Protein AF-A0A177NXA9-F1 (afdb_monomer)

Solvent-accessible surface area (backbone atoms only — not comparable to full-atom values): 7139 Å² total; per-residue (Å²): 142,84,86,79,82,80,81,76,82,77,79,85,80,84,80,90,73,88,72,87,74,91,76,90,76,92,71,87,91,78,50,84,68,50,58,57,47,53,53,47,49,32,66,77,66,66,50,50,73,69,56,46,51,54,53,49,50,52,56,50,54,51,47,54,53,51,52,50,52,49,54,52,47,56,54,55,45,62,76,75,41,53,74,68,55,46,52,53,48,53,49,54,53,49,55,52,50,54,54,51,50,52,54,52,49,57,50,51,58,60,72,76,108

Foldseek 3Di:
DDDDDPDPPPDDDDDDDPPPDPDDDDDPDPCVVPCVVLVVCCVVVVDDPVRSVVVSVVVVVVVVVVVVVVVVVLVVCPVVDDPVRNVVVVVVVVVVVVVVVVVVVVVVVVVVD

pLDDT: mean 80.0, std 20.06, range [34.16, 97.56]

Structure (mmCIF, N/CA/C/O backbone):
data_AF-A0A177NXA9-F1
#
_entry.id   AF-A0A177NXA9-F1
#
loop_
_atom_site.group_PDB
_atom_site.id
_atom_site.type_symbol
_atom_site.label_atom_id
_atom_site.label_alt_id
_atom_site.label_comp_id
_atom_site.label_asym_id
_atom_site.label_entity_id
_atom_site.label_seq_id
_atom_site.pdbx_PDB_ins_code
_atom_site.Cartn_x
_atom_site.Cartn_y
_atom_site.Cartn_z
_atom_site.occupancy
_atom_site.B_iso_or_equiv
_atom_site.auth_seq_id
_atom_site.auth_comp_id
_atom_site.auth_asym_id
_atom_site.auth_atom_id
_atom_site.pdbx_PDB_model_num
ATOM 1 N N . MET A 1 1 ? -30.270 19.421 14.691 1.00 51.09 1 MET A N 1
ATOM 2 C CA . MET A 1 1 ? -31.233 18.824 13.737 1.00 51.09 1 MET A CA 1
ATOM 3 C C . MET A 1 1 ? -30.717 19.077 12.341 1.00 51.09 1 MET A C 1
ATOM 5 O O . MET A 1 1 ? -30.448 20.232 12.080 1.00 51.09 1 MET A O 1
ATOM 9 N N . ASN A 1 2 ? -30.494 18.008 11.561 1.00 34.16 2 ASN A N 1
ATOM 10 C CA . ASN A 1 2 ? -30.407 17.924 10.090 1.00 34.16 2 ASN A CA 1
ATOM 11 C C . ASN A 1 2 ? -30.115 16.450 9.732 1.00 34.16 2 ASN A C 1
ATOM 13 O O . ASN A 1 2 ? -28.992 16.084 9.398 1.00 34.16 2 ASN A O 1
ATOM 17 N N . LYS A 1 3 ? -31.113 15.572 9.899 1.00 42.91 3 LYS A N 1
ATOM 18 C CA . LYS A 1 3 ? -31.010 14.138 9.591 1.00 42.91 3 LYS A CA 1
ATOM 19 C C . LYS A 1 3 ? -31.423 13.929 8.133 1.00 42.91 3 LYS A C 1
ATOM 21 O O . LYS A 1 3 ? -32.608 13.772 7.855 1.00 42.91 3 LYS A O 1
ATOM 26 N N . LYS A 1 4 ? -30.474 13.973 7.195 1.00 45.31 4 LYS A N 1
ATOM 27 C CA . LYS A 1 4 ? -30.727 13.490 5.831 1.00 45.31 4 LYS A CA 1
ATOM 28 C C . LYS A 1 4 ? -30.460 11.992 5.812 1.00 45.31 4 LYS A C 1
ATOM 30 O O . LYS A 1 4 ? -29.320 11.548 5.860 1.00 45.31 4 LYS A O 1
ATOM 35 N N . ILE A 1 5 ? -31.555 11.246 5.834 1.00 54.59 5 ILE A N 1
ATOM 36 C CA . ILE A 1 5 ? -31.615 9.800 5.677 1.00 54.59 5 ILE A CA 1
ATOM 37 C C . ILE A 1 5 ? -31.040 9.473 4.294 1.00 54.59 5 ILE A C 1
ATOM 39 O O . ILE A 1 5 ? -31.646 9.810 3.281 1.00 54.59 5 ILE A O 1
ATOM 43 N N . ILE A 1 6 ? -29.859 8.857 4.251 1.00 57.84 6 ILE A N 1
ATOM 44 C CA . ILE A 1 6 ? -29.366 8.194 3.043 1.00 57.84 6 ILE A CA 1
ATOM 45 C C . ILE A 1 6 ? -29.861 6.754 3.137 1.00 57.84 6 ILE A C 1
ATOM 47 O O . ILE A 1 6 ? -29.239 5.894 3.754 1.00 57.84 6 ILE A O 1
ATOM 51 N N . THR A 1 7 ? -31.040 6.515 2.577 1.00 50.38 7 THR A N 1
ATOM 52 C CA . THR A 1 7 ? -31.585 5.186 2.316 1.00 50.38 7 THR A CA 1
ATOM 53 C C . THR A 1 7 ? -30.751 4.525 1.221 1.00 50.38 7 THR A C 1
ATOM 55 O O . THR A 1 7 ? -31.009 4.705 0.035 1.00 50.38 7 THR A O 1
ATOM 58 N N . ILE A 1 8 ? -29.745 3.739 1.607 1.00 56.97 8 ILE A N 1
ATOM 59 C CA . ILE A 1 8 ? -29.210 2.699 0.724 1.00 56.97 8 ILE A CA 1
ATOM 60 C C . ILE A 1 8 ? -30.137 1.502 0.901 1.00 56.97 8 ILE A C 1
ATOM 62 O O . ILE A 1 8 ? -30.042 0.760 1.876 1.00 56.97 8 ILE A O 1
ATOM 66 N N . ALA A 1 9 ? -31.095 1.375 -0.014 1.00 51.34 9 ALA A N 1
ATOM 67 C CA . ALA A 1 9 ? -31.928 0.191 -0.132 1.00 51.34 9 ALA A CA 1
ATOM 68 C C . ALA A 1 9 ? -31.034 -0.996 -0.525 1.00 51.34 9 ALA A C 1
ATOM 70 O O . ALA A 1 9 ? -30.773 -1.231 -1.703 1.00 51.34 9 ALA A O 1
ATOM 71 N N . LEU A 1 10 ? -30.524 -1.720 0.472 1.00 47.28 10 LEU A N 1
ATOM 72 C CA . LEU A 1 10 ? -29.858 -2.998 0.267 1.00 47.28 10 LEU A CA 1
ATOM 73 C C . LEU A 1 10 ? -30.949 -4.053 0.068 1.00 47.28 10 LEU A C 1
ATOM 75 O O . LEU A 1 10 ? -31.507 -4.584 1.028 1.00 47.28 10 LEU A O 1
ATOM 79 N N . ALA A 1 11 ? -31.309 -4.289 -1.192 1.00 50.44 11 ALA A N 1
ATOM 80 C CA . ALA A 1 11 ? -32.213 -5.364 -1.563 1.00 50.44 11 ALA A CA 1
ATOM 81 C C . ALA A 1 11 ? -31.598 -6.716 -1.160 1.00 50.44 11 ALA A C 1
ATOM 83 O O . ALA A 1 11 ? -30.494 -7.071 -1.573 1.00 50.44 11 ALA A O 1
ATOM 84 N N . LEU A 1 12 ? -32.340 -7.435 -0.320 1.00 63.28 12 LEU A N 1
ATOM 85 C CA . LEU A 1 12 ? -32.101 -8.801 0.129 1.00 63.28 12 LEU A CA 1
ATOM 86 C C . LEU A 1 12 ? -31.962 -9.783 -1.045 1.00 63.28 12 LEU A C 1
ATOM 88 O O . LEU A 1 12 ? -32.884 -9.909 -1.846 1.00 63.28 12 LEU A O 1
ATOM 92 N N . ALA A 1 13 ? -30.892 -10.579 -1.033 1.00 48.22 13 ALA A N 1
ATOM 93 C CA . ALA A 1 13 ? -30.922 -11.979 -1.462 1.00 48.22 13 ALA A CA 1
ATOM 94 C C . ALA A 1 13 ? -29.775 -12.746 -0.776 1.00 48.22 13 ALA A C 1
ATOM 96 O O . ALA A 1 13 ? -28.629 -12.714 -1.216 1.00 48.22 13 ALA A O 1
ATOM 97 N N . LEU A 1 14 ? -30.092 -13.414 0.336 1.00 48.94 14 LEU A N 1
ATOM 98 C CA . LEU A 1 14 ? -29.241 -14.437 0.948 1.00 48.94 14 LEU A CA 1
ATOM 99 C C . LEU A 1 14 ? -29.367 -15.740 0.149 1.00 48.94 14 LEU A C 1
ATOM 101 O O . LEU A 1 14 ? -30.482 -16.168 -0.151 1.00 48.94 14 LEU A O 1
ATOM 105 N N . PRO A 1 15 ? -28.247 -16.442 -0.062 1.00 49.09 15 PRO A N 1
ATOM 106 C CA . PRO A 1 15 ? -28.183 -17.816 0.409 1.00 49.09 15 PRO A CA 1
ATOM 107 C C . PRO A 1 15 ? -27.080 -17.945 1.464 1.00 49.09 15 PRO A C 1
ATOM 109 O O . PRO A 1 15 ? -25.915 -17.632 1.230 1.00 49.09 15 PRO A O 1
ATOM 112 N N . PHE A 1 16 ? -27.475 -18.407 2.651 1.00 52.62 16 PHE A N 1
ATOM 113 C CA . PHE A 1 16 ? -26.572 -18.809 3.723 1.00 52.62 16 PHE A CA 1
ATOM 114 C C . PHE A 1 16 ? -25.695 -19.977 3.249 1.00 52.62 16 PHE A C 1
ATOM 116 O O . PHE A 1 16 ? -26.159 -21.112 3.176 1.00 52.62 16 PHE A O 1
ATOM 123 N N . ALA A 1 17 ? -24.418 -19.714 2.978 1.00 51.31 17 ALA A N 1
ATOM 124 C CA . ALA A 1 17 ? -23.383 -20.737 3.015 1.00 51.31 17 ALA A CA 1
ATOM 125 C C . ALA A 1 17 ? -22.657 -20.603 4.358 1.00 51.31 17 ALA A C 1
ATOM 127 O O . ALA A 1 17 ? -21.900 -19.656 4.571 1.00 51.31 17 ALA A O 1
ATOM 128 N N . VAL A 1 18 ? -22.921 -21.527 5.287 1.00 50.16 18 VAL A N 1
ATOM 129 C CA . VAL A 1 18 ? -22.164 -21.639 6.540 1.00 50.16 18 VAL A CA 1
ATOM 130 C C . VAL A 1 18 ? -20.780 -22.177 6.189 1.00 50.16 18 VAL A C 1
ATOM 132 O O . VAL A 1 18 ? -20.547 -23.382 6.182 1.00 50.16 18 VAL A O 1
ATOM 135 N N . PHE A 1 19 ? -19.857 -21.280 5.859 1.00 55.22 19 PHE A N 1
ATOM 136 C CA . PHE A 1 19 ? -18.443 -21.613 5.868 1.00 55.22 19 PHE A CA 1
ATOM 137 C C . PHE A 1 19 ? -17.947 -21.516 7.308 1.00 55.22 19 PHE A C 1
ATOM 139 O O . PHE A 1 19 ? -17.722 -20.428 7.838 1.00 55.22 19 PHE A O 1
ATOM 146 N N . ALA A 1 20 ? -17.774 -22.670 7.948 1.00 52.69 20 ALA A N 1
ATOM 147 C CA . ALA A 1 20 ? -16.903 -22.77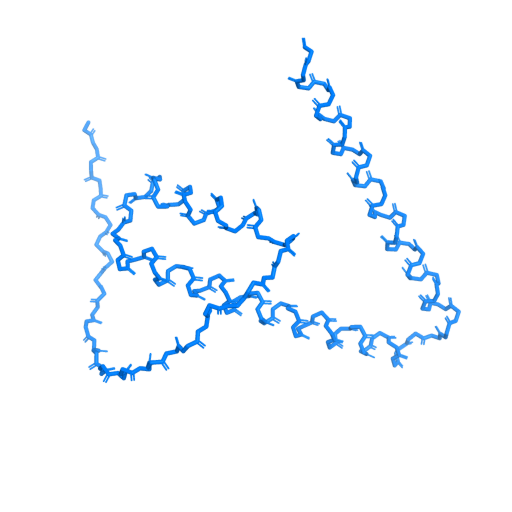4 9.105 1.00 52.69 20 ALA A CA 1
ATOM 148 C C . ALA A 1 20 ? -15.467 -22.519 8.620 1.00 52.69 20 ALA A C 1
ATOM 150 O O . ALA A 1 20 ? -14.826 -23.416 8.078 1.00 52.69 20 ALA A O 1
ATOM 151 N N . PHE A 1 21 ? -14.984 -21.283 8.753 1.00 49.28 21 PHE A N 1
ATOM 152 C CA . PHE A 1 21 ? -13.573 -20.956 8.557 1.00 49.28 21 PHE A CA 1
ATOM 153 C C . PHE A 1 21 ? -12.842 -21.085 9.899 1.00 49.28 21 PHE A C 1
ATOM 155 O O . PHE A 1 21 ? -13.014 -20.225 10.767 1.00 49.28 21 PHE A O 1
ATOM 162 N N . PRO A 1 22 ? -12.014 -22.126 10.105 1.00 58.19 22 PRO A N 1
ATOM 163 C CA . PRO A 1 22 ? -11.023 -22.107 11.165 1.00 58.19 22 PRO A CA 1
ATOM 164 C C . PRO A 1 22 ? -9.890 -21.185 10.703 1.00 58.19 22 PRO A C 1
ATOM 166 O O . PRO A 1 22 ? -9.212 -21.463 9.717 1.00 58.19 22 PRO A O 1
ATOM 169 N N . GLY A 1 23 ? -9.720 -20.048 11.371 1.00 47.84 23 GLY A N 1
ATOM 170 C CA . GLY A 1 23 ? -8.758 -19.033 10.940 1.00 47.84 23 GLY A CA 1
ATOM 171 C C . GLY A 1 23 ? -8.271 -18.117 12.052 1.00 47.84 23 GLY A C 1
ATOM 172 O O . GLY A 1 23 ? -7.975 -16.957 11.794 1.00 47.84 23 GLY A O 1
ATOM 173 N N . GLY A 1 24 ? -8.212 -18.617 13.287 1.00 53.28 24 GLY A N 1
ATOM 174 C CA . GLY A 1 24 ? -7.341 -18.042 14.305 1.00 53.28 24 GLY A CA 1
ATOM 175 C C . GLY A 1 24 ? -5.947 -18.629 14.127 1.00 53.28 24 GLY A C 1
ATOM 176 O O . GLY A 1 24 ? -5.725 -19.774 14.513 1.00 53.28 24 GLY A O 1
ATOM 177 N N . GLN A 1 25 ? -5.031 -17.881 13.514 1.00 43.97 25 GLN A N 1
ATOM 178 C CA . GLN A 1 25 ? -3.606 -18.142 13.683 1.00 43.97 25 GLN A CA 1
ATOM 179 C C . GLN A 1 25 ? -2.799 -16.858 13.50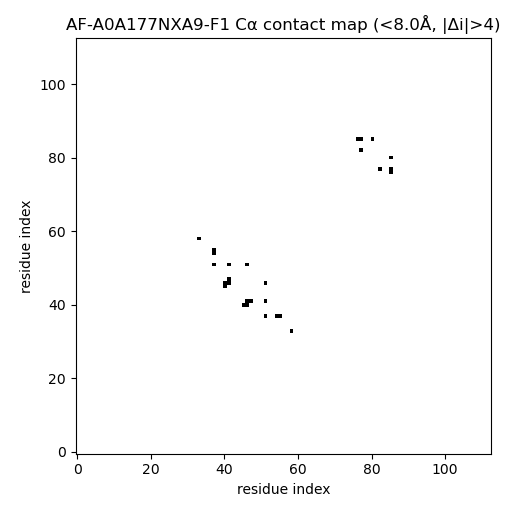5 1.00 43.97 25 GLN A C 1
ATOM 181 O O . GLN A 1 25 ? -2.974 -16.102 12.549 1.00 43.97 25 GLN A O 1
ATOM 186 N N . ASP A 1 26 ? -1.970 -16.627 14.510 1.00 53.91 26 ASP A N 1
ATOM 187 C CA . ASP A 1 26 ? -1.215 -15.425 14.803 1.00 53.91 26 ASP A CA 1
ATOM 188 C C . ASP A 1 26 ? -0.264 -15.007 13.675 1.00 53.91 26 ASP A C 1
ATOM 190 O O . ASP A 1 26 ? 0.458 -15.812 13.090 1.00 53.91 26 ASP A O 1
ATOM 194 N N . GLY A 1 27 ? -0.252 -13.704 13.398 1.00 45.12 27 GLY A N 1
ATOM 195 C CA . GLY A 1 27 ? 0.644 -13.053 12.448 1.00 45.12 27 GLY A CA 1
ATOM 196 C C . GLY A 1 27 ? 1.010 -11.675 12.980 1.00 45.12 27 GLY A C 1
ATOM 197 O O . GLY A 1 27 ? 0.526 -10.652 12.492 1.00 45.12 27 GLY A O 1
ATOM 198 N N . ASP A 1 28 ? 1.804 -11.689 14.046 1.00 49.06 28 ASP A N 1
ATOM 199 C CA . ASP A 1 28 ? 2.286 -10.522 14.770 1.00 49.06 28 ASP A CA 1
ATOM 200 C C . ASP A 1 28 ? 3.024 -9.542 13.823 1.00 49.06 28 ASP A C 1
ATOM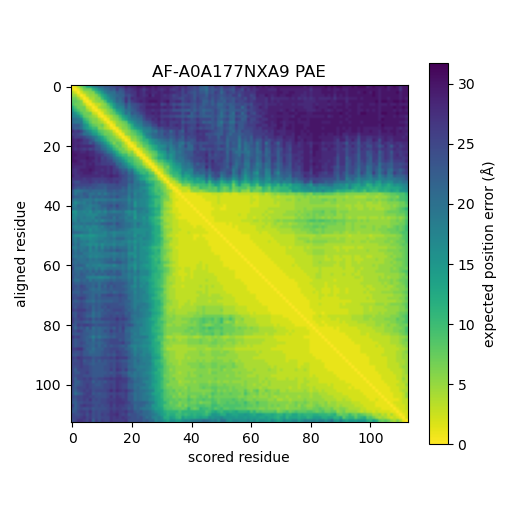 202 O O . ASP A 1 28 ? 3.733 -9.944 12.898 1.00 49.06 28 ASP A O 1
ATOM 206 N N . HIS A 1 29 ? 2.840 -8.240 14.062 1.00 45.41 29 HIS A N 1
ATOM 207 C CA . HIS A 1 29 ? 3.545 -7.083 13.465 1.00 45.41 29 HIS A CA 1
ATOM 208 C C . HIS A 1 29 ? 3.089 -6.397 12.145 1.00 45.41 29 HIS A C 1
ATOM 210 O O . HIS A 1 29 ? 3.720 -5.411 11.761 1.00 45.41 29 HIS A O 1
ATOM 216 N N . ILE A 1 30 ? 1.971 -6.749 11.485 1.00 45.53 30 ILE A N 1
ATOM 217 C CA . ILE A 1 30 ? 1.380 -5.924 10.375 1.00 45.53 30 ILE A CA 1
ATOM 218 C C . ILE A 1 30 ? -0.051 -5.426 10.703 1.00 45.53 30 ILE A C 1
ATOM 220 O O . ILE A 1 30 ? -0.735 -4.811 9.882 1.00 45.53 30 ILE A O 1
ATOM 224 N N . GLN A 1 31 ? -0.544 -5.664 11.919 1.00 48.47 31 GLN A N 1
ATOM 225 C CA . GLN A 1 31 ? -1.965 -5.485 12.258 1.00 48.47 31 GLN A CA 1
ATOM 226 C C . GLN A 1 31 ? -2.339 -4.119 12.860 1.00 48.47 31 GLN A C 1
ATOM 228 O O . GLN A 1 31 ? -3.504 -3.722 12.777 1.00 48.47 31 GLN A O 1
ATOM 233 N N . GLY A 1 32 ? -1.362 -3.343 13.343 1.00 50.38 32 GLY A N 1
ATOM 234 C CA . GLY A 1 32 ? -1.597 -2.081 14.064 1.00 50.38 32 GLY A CA 1
ATOM 235 C C . GLY A 1 32 ? -2.246 -0.942 13.264 1.00 50.38 32 GLY A C 1
ATOM 236 O O . GLY A 1 32 ? -2.603 0.070 13.833 1.00 50.38 32 GLY A O 1
ATOM 237 N N . HIS A 1 33 ? -2.425 -1.056 11.944 1.00 59.31 33 HIS A N 1
ATOM 238 C CA . HIS A 1 33 ? -3.150 -0.042 11.154 1.00 59.31 33 HIS A CA 1
ATOM 239 C C . HIS A 1 33 ? -4.543 -0.485 10.690 1.00 59.31 33 HIS A C 1
ATOM 241 O O . HIS A 1 33 ? -5.284 0.319 10.115 1.00 59.31 33 HIS A O 1
ATOM 247 N N . LYS A 1 34 ? -4.885 -1.765 10.872 1.00 62.06 34 LYS A N 1
ATOM 248 C CA . LYS A 1 34 ? -6.141 -2.354 10.387 1.00 62.06 34 LYS A CA 1
ATOM 249 C C . LYS A 1 34 ? -7.176 -2.458 11.489 1.00 62.06 34 LYS A C 1
ATOM 251 O O . LYS A 1 34 ? -8.295 -2.004 11.262 1.00 62.06 34 LYS A O 1
ATOM 256 N N . GLY A 1 35 ? -6.775 -2.978 12.654 1.00 66.31 35 GLY A N 1
ATOM 257 C CA . GLY A 1 35 ? -7.605 -2.969 13.862 1.00 66.31 35 GLY A CA 1
ATOM 258 C C . GLY A 1 35 ? -8.066 -1.548 14.164 1.00 66.31 35 GLY A C 1
ATOM 259 O O . GLY A 1 35 ? -9.260 -1.273 14.128 1.00 66.31 35 GLY A O 1
ATOM 260 N N . ASP A 1 36 ? -7.112 -0.618 14.222 1.00 79.25 36 ASP A N 1
ATOM 261 C CA . ASP A 1 36 ? -7.356 0.813 14.413 1.00 79.25 36 ASP A CA 1
ATOM 262 C C . ASP A 1 36 ? -8.319 1.417 13.380 1.00 79.25 36 ASP A C 1
ATOM 264 O O . ASP A 1 36 ? -9.115 2.301 13.693 1.00 79.25 36 ASP A O 1
ATOM 268 N N . ARG A 1 37 ? -8.268 0.960 12.121 1.00 86.38 37 ARG A N 1
ATOM 269 C CA . ARG A 1 37 ? -9.140 1.480 11.058 1.00 86.38 37 ARG A CA 1
ATOM 270 C C . ARG A 1 37 ? -10.564 0.954 11.188 1.00 86.38 37 ARG A C 1
ATOM 272 O O . ARG A 1 37 ? -11.494 1.748 11.062 1.00 86.38 37 ARG A O 1
ATOM 279 N N . VAL A 1 38 ? -10.734 -0.354 11.385 1.00 89.94 38 VAL A N 1
ATOM 280 C CA . VAL A 1 38 ? -12.061 -0.959 11.575 1.00 89.94 38 VAL A CA 1
ATOM 281 C C . VAL A 1 38 ? -12.688 -0.406 12.843 1.00 89.94 38 VAL A C 1
ATOM 283 O O . VAL A 1 38 ? -13.835 0.020 12.802 1.00 89.94 38 VAL A O 1
ATOM 286 N N . GLU A 1 39 ? -11.929 -0.321 13.933 1.00 88.81 39 GLU A N 1
ATOM 287 C CA . GLU A 1 39 ? -12.398 0.234 15.200 1.00 88.81 39 GLU A CA 1
ATOM 288 C C . GLU A 1 39 ? -12.830 1.696 15.047 1.00 88.81 39 GLU A C 1
ATOM 290 O O . GLU A 1 39 ? -13.926 2.064 15.475 1.00 88.81 39 GLU A O 1
ATOM 295 N N . ARG A 1 40 ? -12.024 2.529 14.372 1.00 93.62 40 ARG A N 1
ATOM 296 C CA . ARG A 1 40 ? -12.391 3.925 14.105 1.00 93.62 40 ARG A CA 1
ATOM 297 C C . ARG A 1 40 ? -13.675 4.028 13.289 1.00 93.62 40 ARG A C 1
ATOM 299 O O . ARG A 1 40 ? -14.563 4.778 13.671 1.00 93.62 40 ARG A O 1
ATOM 306 N N . LEU A 1 41 ? -13.796 3.271 12.197 1.00 92.69 41 LEU A N 1
ATOM 307 C CA . LEU A 1 41 ? -15.001 3.288 11.359 1.00 92.69 41 LEU A CA 1
ATOM 308 C C . LEU A 1 41 ? -16.224 2.752 12.107 1.00 92.69 41 LEU A C 1
ATOM 310 O O . LEU A 1 41 ? -17.312 3.297 11.957 1.00 92.69 41 LEU A O 1
ATOM 314 N N . THR A 1 42 ? -16.037 1.739 12.950 1.00 93.25 42 THR A N 1
ATOM 315 C CA . THR A 1 42 ? -17.091 1.191 13.811 1.00 93.25 42 THR A CA 1
ATOM 316 C C . THR A 1 42 ? -17.636 2.268 14.739 1.00 93.25 42 THR A C 1
ATOM 318 O O . THR A 1 42 ? -18.849 2.449 14.807 1.00 93.25 42 THR A O 1
ATOM 321 N N . LYS A 1 43 ? -16.752 3.036 15.390 1.00 93.75 43 LYS A N 1
ATOM 322 C CA . LYS A 1 43 ? -17.134 4.136 16.287 1.00 93.75 43 LYS A CA 1
ATOM 323 C C . LYS A 1 43 ? -17.728 5.332 15.537 1.00 93.75 43 LYS A C 1
ATOM 325 O O . LYS A 1 43 ? -18.782 5.823 15.920 1.00 93.75 43 LYS A O 1
ATOM 330 N N . GLU A 1 44 ? -17.081 5.800 14.471 1.00 95.75 44 GLU A N 1
ATOM 331 C CA . GLU A 1 44 ? -17.507 6.999 13.731 1.00 95.75 44 GLU A CA 1
ATOM 332 C C . GLU A 1 44 ? -18.828 6.796 12.978 1.00 95.75 44 GLU A C 1
ATOM 334 O O . GLU A 1 44 ? -19.609 7.737 12.837 1.00 95.75 44 GLU A O 1
ATOM 339 N N . LEU A 1 45 ? -19.096 5.573 12.510 1.00 96.31 45 LEU A N 1
ATOM 340 C CA . LEU A 1 45 ? -20.294 5.245 11.735 1.00 96.31 45 LEU A CA 1
ATOM 341 C C . LEU A 1 45 ? -21.351 4.490 12.549 1.00 96.31 45 LEU A C 1
ATOM 343 O O . LEU A 1 45 ? -22.426 4.221 12.019 1.00 96.31 45 LEU A O 1
ATOM 347 N N . ASN A 1 46 ? -21.072 4.184 13.822 1.00 95.25 46 ASN A N 1
ATOM 348 C CA . ASN A 1 46 ? -21.922 3.371 14.698 1.00 95.25 46 ASN A CA 1
ATOM 349 C C . ASN A 1 46 ? -22.312 2.038 14.040 1.00 95.25 46 ASN A C 1
ATOM 351 O O . ASN A 1 46 ? -23.493 1.707 13.924 1.00 95.25 46 ASN A O 1
ATOM 355 N N . LEU A 1 47 ? -21.312 1.300 13.552 1.00 95.69 47 LEU A N 1
ATOM 356 C CA . LEU A 1 47 ? -21.549 0.035 12.860 1.00 95.69 47 LEU A CA 1
ATOM 357 C C . LEU A 1 47 ? -22.081 -1.024 13.827 1.00 95.69 47 LEU A C 1
ATOM 359 O O . LEU A 1 47 ? -21.638 -1.141 14.969 1.00 95.69 47 LEU A O 1
ATOM 363 N N . THR A 1 48 ? -23.005 -1.836 13.328 1.00 96.88 48 THR A N 1
ATOM 364 C CA . THR A 1 48 ? -23.463 -3.051 14.014 1.00 96.88 48 THR A CA 1
ATOM 365 C C . THR A 1 48 ? -22.355 -4.114 14.052 1.00 96.88 48 THR A C 1
ATOM 367 O O . THR A 1 48 ? -21.407 -4.051 13.253 1.00 96.88 48 THR A O 1
ATOM 370 N N . PRO A 1 49 ? -22.447 -5.118 14.944 1.00 93.50 49 PRO A N 1
ATOM 371 C CA . PRO A 1 49 ? -21.510 -6.242 14.962 1.00 93.50 49 PRO A CA 1
ATOM 372 C C . PRO A 1 49 ? -21.401 -6.943 13.600 1.00 93.50 49 PRO A C 1
ATOM 374 O O . PRO A 1 49 ? -20.301 -7.247 13.135 1.00 93.50 49 PRO A O 1
ATOM 377 N N . GLU A 1 50 ? -22.528 -7.118 12.911 1.00 93.44 50 GLU A N 1
ATOM 378 C CA . GLU A 1 50 ? -22.598 -7.755 11.599 1.00 93.44 50 GLU A CA 1
ATOM 379 C C . GLU A 1 50 ? -21.870 -6.924 10.532 1.00 93.44 50 GLU A C 1
ATOM 381 O O . GLU A 1 50 ? -21.052 -7.456 9.779 1.00 93.44 50 GLU A O 1
ATOM 386 N N . GLN A 1 51 ? -22.097 -5.605 10.498 1.00 93.06 51 GLN A N 1
ATOM 387 C CA . GLN A 1 51 ? -21.398 -4.696 9.578 1.00 93.06 51 GLN A CA 1
ATOM 388 C C . GLN A 1 51 ? -19.893 -4.634 9.859 1.00 93.06 51 GLN A C 1
ATOM 390 O O . GLN A 1 51 ? -19.089 -4.560 8.932 1.00 93.06 51 GLN A O 1
ATOM 395 N N . THR A 1 52 ? -19.503 -4.689 11.131 1.00 93.44 52 THR A N 1
ATOM 396 C CA . THR A 1 52 ? -18.095 -4.685 11.552 1.00 93.44 52 THR A CA 1
ATOM 397 C C . THR A 1 52 ? -17.375 -5.949 11.083 1.00 93.44 52 THR A C 1
ATOM 399 O O . THR A 1 52 ? -16.252 -5.876 10.573 1.00 93.44 52 THR A O 1
ATOM 402 N N . SER A 1 53 ? -18.039 -7.103 11.187 1.00 93.19 53 SER A N 1
ATOM 403 C CA . SER A 1 53 ? -17.529 -8.381 10.682 1.00 93.19 53 SER A CA 1
ATOM 404 C C . SER A 1 53 ? -17.328 -8.345 9.162 1.00 93.19 53 SER A C 1
ATOM 406 O O . SER A 1 53 ? -16.229 -8.612 8.671 1.00 93.19 53 SER A O 1
ATOM 408 N N . GLN A 1 54 ? -18.337 -7.885 8.415 1.00 92.75 54 GLN A N 1
ATOM 409 C CA . GLN A 1 54 ? -18.245 -7.739 6.958 1.00 92.75 54 GLN A CA 1
ATOM 410 C C . GLN A 1 54 ? -17.130 -6.771 6.540 1.00 92.75 54 GLN A C 1
ATOM 412 O O . GLN A 1 54 ? -16.356 -7.059 5.629 1.00 92.75 54 GLN A O 1
ATOM 417 N N . LEU A 1 55 ? -17.000 -5.634 7.225 1.00 92.06 55 LEU A N 1
ATOM 418 C CA . LEU A 1 55 ? -15.948 -4.660 6.941 1.00 92.06 55 LEU A CA 1
ATOM 419 C C . LEU A 1 55 ? -14.547 -5.233 7.202 1.00 92.06 55 LEU A C 1
ATOM 421 O O . LEU A 1 55 ? -13.611 -4.974 6.441 1.00 92.06 55 LEU A O 1
ATOM 425 N N . THR A 1 56 ? -14.404 -6.031 8.259 1.00 91.56 56 THR A N 1
ATOM 426 C CA . THR A 1 56 ? -13.155 -6.734 8.571 1.00 91.56 56 THR A CA 1
ATOM 427 C C . THR A 1 56 ? -12.786 -7.691 7.444 1.00 91.56 56 THR A C 1
ATOM 429 O O . THR A 1 56 ? -11.652 -7.648 6.960 1.00 91.56 56 THR A O 1
ATOM 432 N N . GLN A 1 57 ? -13.751 -8.481 6.967 1.00 91.50 57 GLN A N 1
ATOM 433 C CA . GLN A 1 57 ? -13.558 -9.391 5.842 1.00 91.50 57 GLN A CA 1
ATOM 434 C C . GLN A 1 57 ? -13.112 -8.640 4.577 1.00 91.50 57 GLN A C 1
ATOM 436 O O . GLN A 1 57 ? -12.118 -9.019 3.957 1.00 91.50 57 GLN A O 1
ATOM 441 N N . VAL A 1 58 ? -13.758 -7.516 4.242 1.00 91.88 58 VAL A N 1
ATOM 442 C CA . VAL A 1 58 ? -13.371 -6.682 3.088 1.00 91.88 58 VAL A CA 1
ATOM 443 C C . VAL A 1 58 ? -11.901 -6.256 3.171 1.00 91.88 58 VAL A C 1
ATOM 445 O O . VAL A 1 58 ? -11.160 -6.375 2.194 1.00 91.88 58 VAL A O 1
ATOM 448 N N . PHE A 1 59 ? -11.433 -5.789 4.333 1.00 92.38 59 PHE A N 1
ATOM 449 C CA . PHE A 1 59 ? -10.035 -5.370 4.485 1.00 92.38 59 PHE A CA 1
ATOM 450 C C . PHE A 1 59 ? -9.032 -6.527 4.542 1.00 92.38 59 PHE A C 1
ATOM 452 O O . PHE A 1 59 ? -7.848 -6.311 4.251 1.00 92.38 59 PHE A O 1
ATOM 459 N N . GLN A 1 60 ? -9.457 -7.727 4.936 1.00 89.81 60 GLN A N 1
ATOM 460 C CA . GLN A 1 60 ? -8.632 -8.934 4.873 1.00 89.81 60 GLN A CA 1
ATOM 461 C C . GLN A 1 60 ? -8.450 -9.389 3.422 1.00 89.81 60 GLN A C 1
ATOM 463 O O . GLN A 1 60 ? -7.316 -9.559 2.973 1.00 89.81 60 GLN A O 1
ATOM 468 N N . GLU A 1 61 ? -9.536 -9.479 2.655 1.00 90.75 61 GLU A N 1
ATOM 469 C CA . GLU A 1 61 ? -9.486 -9.817 1.229 1.00 90.75 61 GLU A CA 1
ATOM 470 C C . GLU A 1 61 ? -8.654 -8.804 0.432 1.00 90.75 61 GLU A C 1
ATOM 472 O O . GLU A 1 61 ? -7.834 -9.174 -0.412 1.00 90.75 61 GLU A O 1
ATOM 477 N N . GLU A 1 62 ? -8.814 -7.512 0.728 1.00 91.56 62 GLU A N 1
ATOM 478 C CA . GLU A 1 62 ? -8.021 -6.438 0.126 1.00 91.56 62 GLU A CA 1
ATOM 479 C C . GLU A 1 62 ? -6.523 -6.597 0.429 1.00 91.56 62 GLU A C 1
ATOM 481 O O . GLU A 1 62 ? -5.687 -6.364 -0.444 1.00 91.56 62 GLU A O 1
ATOM 486 N N . GLN A 1 63 ? -6.169 -7.073 1.630 1.00 89.31 63 GLN A N 1
ATOM 487 C CA . GLN A 1 63 ? -4.781 -7.385 1.976 1.00 89.31 63 GLN A CA 1
ATOM 488 C C . GLN A 1 63 ? -4.207 -8.481 1.098 1.00 89.31 63 GLN A C 1
ATOM 490 O O . GLN A 1 63 ? -3.121 -8.309 0.549 1.00 89.31 63 GLN A O 1
ATOM 495 N N . ALA A 1 64 ? -4.934 -9.593 0.997 1.00 91.69 64 ALA A N 1
ATOM 496 C CA . ALA A 1 64 ? -4.489 -10.766 0.267 1.00 91.69 64 ALA A CA 1
ATOM 4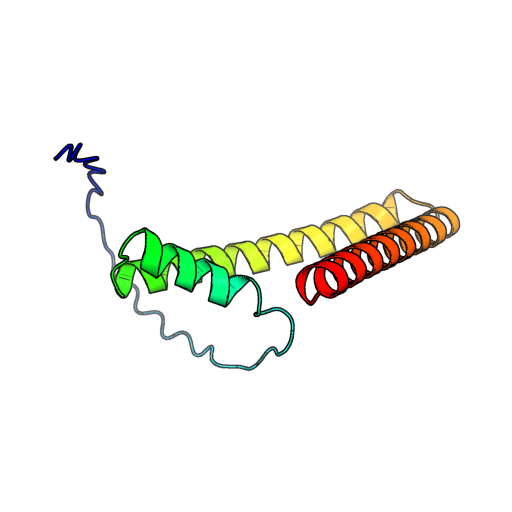97 C C . ALA A 1 64 ? -4.277 -10.415 -1.210 1.00 91.69 64 ALA A C 1
ATOM 499 O O . ALA A 1 64 ? -3.222 -10.702 -1.776 1.00 91.69 64 ALA A O 1
ATOM 500 N N . LYS A 1 65 ? -5.226 -9.679 -1.806 1.00 94.12 65 LYS A N 1
ATOM 501 C CA . LYS A 1 65 ? -5.107 -9.167 -3.179 1.00 94.12 65 LYS A CA 1
ATOM 502 C C . LYS A 1 65 ? -3.894 -8.256 -3.339 1.00 94.12 65 LYS A C 1
ATOM 504 O O . LYS A 1 65 ? -3.127 -8.410 -4.284 1.00 94.12 65 LYS A O 1
ATOM 509 N N . ARG A 1 66 ? -3.682 -7.326 -2.406 1.00 92.56 66 ARG A N 1
ATOM 510 C CA . ARG A 1 66 ? -2.536 -6.411 -2.452 1.00 92.56 66 ARG A CA 1
ATOM 511 C C . ARG A 1 66 ? -1.203 -7.151 -2.342 1.00 92.56 66 ARG A C 1
ATOM 513 O O . ARG A 1 66 ? -0.249 -6.769 -3.013 1.00 92.56 66 ARG A O 1
ATOM 520 N N . GLU A 1 67 ? -1.113 -8.177 -1.503 1.00 94.00 67 GLU A N 1
ATOM 521 C CA . GLU A 1 67 ? 0.095 -8.996 -1.383 1.00 94.00 67 GLU A CA 1
ATOM 522 C C . GLU A 1 67 ? 0.369 -9.787 -2.665 1.00 94.00 67 GLU A C 1
ATOM 524 O O . GLU A 1 67 ? 1.503 -9.788 -3.143 1.00 94.00 67 GLU A O 1
ATOM 529 N N . ALA A 1 68 ? -0.666 -10.381 -3.262 1.00 95.00 68 ALA A N 1
ATOM 530 C CA . ALA A 1 68 ? -0.551 -11.066 -4.544 1.00 95.00 68 ALA A CA 1
ATOM 531 C C . ALA A 1 68 ? -0.046 -10.119 -5.646 1.00 95.00 68 ALA A C 1
ATOM 533 O O . ALA A 1 68 ? 0.939 -10.430 -6.311 1.00 95.00 68 ALA A O 1
ATOM 534 N N . ILE A 1 69 ? -0.635 -8.922 -5.756 1.00 96.88 69 ILE A N 1
ATOM 535 C CA . ILE A 1 69 ? -0.208 -7.894 -6.720 1.00 96.88 69 ILE A CA 1
ATOM 536 C C . ILE A 1 69 ? 1.252 -7.489 -6.489 1.00 96.88 69 ILE A C 1
ATOM 538 O O . ILE A 1 69 ? 1.992 -7.292 -7.450 1.00 96.88 69 ILE A O 1
ATOM 542 N N . ARG A 1 70 ? 1.695 -7.362 -5.230 1.00 94.75 70 ARG A N 1
ATOM 543 C CA . ARG A 1 70 ? 3.098 -7.042 -4.917 1.00 94.75 70 ARG A CA 1
ATOM 544 C C . ARG A 1 70 ? 4.044 -8.130 -5.413 1.00 94.75 70 ARG A C 1
ATOM 546 O O . ARG A 1 70 ? 4.986 -7.805 -6.124 1.00 94.75 70 ARG A O 1
ATOM 553 N N . LYS A 1 71 ? 3.761 -9.397 -5.096 1.00 95.62 71 LYS A N 1
ATOM 554 C CA . LYS A 1 71 ? 4.580 -10.539 -5.537 1.00 95.62 71 LYS A CA 1
ATOM 555 C C . LYS A 1 71 ? 4.640 -10.627 -7.060 1.00 95.62 71 LYS A C 1
ATOM 557 O O . LYS A 1 71 ? 5.717 -10.777 -7.625 1.00 95.62 71 LYS A O 1
ATOM 562 N N . GLU A 1 72 ? 3.496 -10.475 -7.719 1.00 96.38 72 GLU A N 1
ATOM 563 C CA . GLU A 1 72 ? 3.417 -10.463 -9.178 1.00 96.38 72 GLU A CA 1
ATOM 564 C C . GLU A 1 72 ? 4.211 -9.296 -9.784 1.00 96.38 72 GLU A C 1
ATOM 566 O O . GLU A 1 72 ? 4.930 -9.468 -10.766 1.00 96.38 72 GLU A O 1
ATOM 571 N N . THR A 1 73 ? 4.117 -8.106 -9.189 1.00 95.31 73 THR A N 1
ATOM 572 C CA . THR A 1 73 ? 4.882 -6.935 -9.635 1.00 95.31 73 THR A CA 1
ATOM 573 C C . THR A 1 73 ? 6.380 -7.183 -9.500 1.00 95.31 73 THR A C 1
ATOM 575 O O . THR A 1 73 ? 7.115 -6.924 -10.448 1.00 95.31 73 THR A O 1
ATOM 578 N N . ASP A 1 74 ? 6.834 -7.724 -8.367 1.00 92.88 74 ASP A N 1
ATOM 579 C CA . ASP A 1 74 ? 8.249 -8.031 -8.143 1.00 92.88 74 ASP A CA 1
ATOM 580 C C . ASP A 1 74 ? 8.766 -9.049 -9.178 1.00 92.88 74 ASP A C 1
ATOM 582 O O . ASP A 1 74 ? 9.845 -8.862 -9.741 1.00 92.88 74 ASP A O 1
ATOM 586 N N . GLN A 1 75 ? 7.970 -10.070 -9.516 1.00 95.06 75 GLN A N 1
ATOM 587 C CA . GLN A 1 75 ? 8.300 -11.024 -10.582 1.00 95.06 75 GLN A CA 1
ATOM 588 C C . GLN A 1 75 ? 8.392 -10.351 -11.957 1.00 95.06 75 GLN A C 1
ATOM 590 O O . GLN A 1 75 ? 9.358 -10.563 -12.686 1.00 95.06 75 GLN A O 1
ATOM 595 N N . ARG A 1 76 ? 7.418 -9.507 -12.313 1.00 96.38 76 ARG A N 1
ATOM 596 C CA . ARG A 1 76 ? 7.424 -8.770 -13.589 1.00 96.38 76 ARG A CA 1
ATOM 597 C C . ARG A 1 76 ? 8.583 -7.777 -13.683 1.00 96.38 76 ARG A C 1
ATOM 599 O O . ARG A 1 76 ? 9.082 -7.521 -14.771 1.00 96.38 76 ARG A O 1
ATOM 606 N N . LEU A 1 77 ? 9.037 -7.213 -12.568 1.00 95.12 77 LEU A N 1
ATOM 607 C CA . LEU A 1 77 ? 10.213 -6.344 -12.566 1.00 95.12 77 LEU A CA 1
ATOM 608 C C . LEU A 1 77 ? 11.490 -7.125 -12.879 1.00 95.12 77 LEU A C 1
ATOM 610 O O . LEU A 1 77 ? 12.314 -6.633 -13.645 1.00 95.12 77 LEU A O 1
ATOM 614 N N . GLN A 1 78 ? 11.627 -8.350 -12.368 1.00 9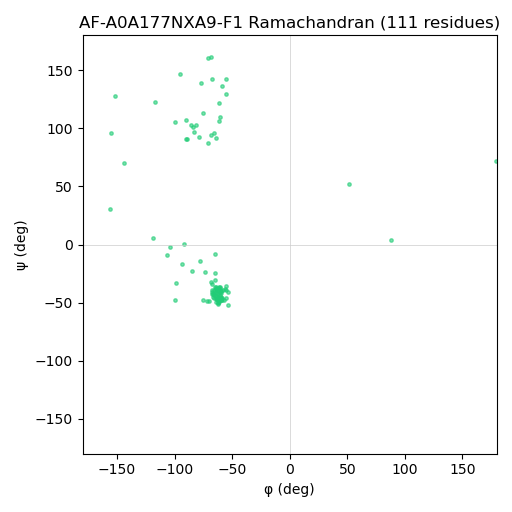2.94 78 GLN A N 1
ATOM 615 C CA . GLN A 1 78 ? 12.780 -9.209 -12.664 1.00 92.94 78 GLN A CA 1
ATOM 616 C C . GLN A 1 78 ? 12.867 -9.615 -14.142 1.00 92.94 78 GLN A C 1
ATOM 618 O O . GLN A 1 78 ? 13.958 -9.918 -14.615 1.00 92.94 78 GLN A O 1
ATOM 623 N N . THR A 1 79 ? 11.750 -9.618 -14.878 1.00 95.44 79 THR A N 1
ATOM 624 C CA . THR A 1 79 ? 11.758 -9.928 -16.318 1.00 95.44 79 THR A CA 1
ATOM 625 C C . THR A 1 79 ? 12.079 -8.721 -17.197 1.00 95.44 79 THR A C 1
ATOM 627 O O . THR A 1 79 ? 12.515 -8.899 -18.332 1.00 95.44 79 THR A O 1
ATOM 630 N N . VAL A 1 80 ? 11.862 -7.500 -16.698 1.00 97.44 80 VAL A N 1
ATOM 631 C CA . VAL A 1 80 ? 12.066 -6.252 -17.454 1.00 97.44 80 VAL A CA 1
ATOM 632 C C . VAL A 1 80 ? 13.410 -5.597 -17.129 1.00 97.44 80 VAL A C 1
ATOM 634 O O . VAL A 1 80 ? 14.004 -4.956 -17.994 1.00 97.44 80 VAL A O 1
ATOM 637 N N . LEU A 1 81 ? 13.890 -5.731 -15.891 1.00 97.12 81 LEU A N 1
ATOM 638 C CA . LEU A 1 81 ? 15.121 -5.102 -15.423 1.00 97.12 81 LEU A CA 1
ATOM 639 C C . LEU A 1 81 ? 16.316 -6.046 -15.540 1.00 97.12 81 LEU A C 1
ATOM 641 O O . LEU A 1 81 ? 16.214 -7.247 -15.301 1.00 97.12 81 LEU A O 1
ATOM 645 N N . THR A 1 82 ? 17.489 -5.479 -15.823 1.00 97.56 82 THR A N 1
ATOM 646 C CA . THR A 1 82 ? 18.746 -6.224 -15.678 1.00 97.56 82 THR A CA 1
ATOM 647 C C . THR A 1 82 ? 19.076 -6.451 -14.194 1.00 97.56 82 THR A C 1
ATOM 649 O O . THR A 1 82 ? 18.596 -5.702 -13.335 1.00 97.56 82 THR A O 1
ATOM 652 N N . PRO A 1 83 ? 19.940 -7.427 -13.849 1.00 94.94 83 PRO A N 1
ATOM 653 C CA . PRO A 1 83 ? 20.335 -7.668 -12.456 1.00 94.94 83 PRO A CA 1
ATOM 654 C C . PRO A 1 83 ? 20.909 -6.426 -11.752 1.00 94.94 83 PRO A C 1
ATOM 656 O O . PRO A 1 83 ? 20.597 -6.149 -10.591 1.00 94.94 83 PRO A O 1
ATOM 659 N N . GLU A 1 84 ? 21.702 -5.628 -12.469 1.00 95.94 84 GLU A N 1
ATOM 660 C CA . GLU A 1 84 ? 22.267 -4.376 -11.953 1.00 95.94 84 GLU A CA 1
ATOM 661 C C . GLU A 1 84 ? 21.184 -3.317 -11.696 1.00 95.94 84 GLU A C 1
ATOM 663 O O . GLU A 1 84 ? 21.178 -2.656 -10.654 1.00 95.94 84 GLU A O 1
ATOM 668 N N . GLN A 1 85 ? 20.218 -3.180 -12.612 1.00 97.38 85 GLN A N 1
ATOM 669 C CA . GLN A 1 85 ? 19.085 -2.266 -12.446 1.00 97.38 85 GLN A CA 1
ATOM 670 C C . GLN A 1 85 ? 18.176 -2.688 -11.289 1.00 97.38 85 GLN A C 1
ATOM 672 O O . GLN A 1 85 ? 17.728 -1.828 -10.530 1.00 97.38 85 GLN A O 1
ATOM 677 N N . MET A 1 86 ? 17.941 -3.992 -11.119 1.00 95.69 86 MET A N 1
A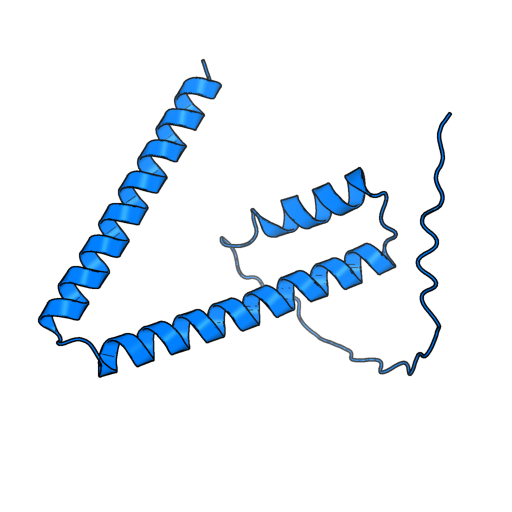TOM 678 C CA . MET A 1 86 ? 17.163 -4.533 -10.003 1.00 95.69 86 MET A CA 1
ATOM 679 C C . MET A 1 86 ? 17.843 -4.245 -8.660 1.00 95.69 86 MET A C 1
ATOM 681 O O . MET A 1 86 ? 17.193 -3.816 -7.709 1.00 95.69 86 MET A O 1
ATOM 685 N N . THR A 1 87 ? 19.169 -4.390 -8.599 1.00 96.19 87 THR A N 1
ATOM 686 C CA . THR A 1 87 ? 19.957 -4.076 -7.396 1.00 96.19 87 THR A CA 1
ATOM 687 C C . THR A 1 87 ? 19.819 -2.599 -7.024 1.00 96.19 87 THR A C 1
ATOM 689 O O . THR A 1 87 ? 19.504 -2.262 -5.881 1.00 96.19 87 THR A O 1
ATOM 692 N N . LYS A 1 88 ? 19.959 -1.703 -8.010 1.00 97.12 88 LYS A N 1
ATOM 693 C CA . LYS A 1 88 ? 19.751 -0.262 -7.816 1.00 97.12 88 LYS A CA 1
ATOM 694 C C . LYS A 1 88 ? 18.313 0.065 -7.402 1.00 97.12 88 LYS A C 1
ATOM 696 O O . LYS A 1 88 ? 18.092 0.958 -6.584 1.00 97.12 88 LYS A O 1
ATOM 701 N N . PHE A 1 89 ? 17.325 -0.636 -7.954 1.00 96.06 89 PHE A N 1
ATOM 702 C CA . PHE A 1 89 ? 15.921 -0.459 -7.595 1.00 96.06 89 PHE A CA 1
ATOM 703 C C . PHE A 1 89 ? 15.652 -0.818 -6.125 1.00 96.06 89 PHE A C 1
ATOM 705 O O . PHE A 1 89 ? 15.030 -0.027 -5.410 1.00 96.06 89 PHE A O 1
ATOM 712 N N . GLU A 1 90 ? 16.164 -1.956 -5.652 1.00 94.62 90 GLU A N 1
ATOM 713 C CA . GLU A 1 90 ? 16.034 -2.371 -4.250 1.00 94.62 90 GLU A CA 1
ATOM 714 C C . GLU A 1 90 ? 16.749 -1.405 -3.294 1.00 94.62 90 GLU A C 1
ATOM 716 O O . GLU A 1 90 ? 16.205 -1.047 -2.244 1.00 94.62 90 GLU A O 1
ATOM 721 N N . GLU A 1 91 ? 17.913 -0.876 -3.680 1.00 96.81 91 GLU A N 1
ATOM 722 C CA . GLU A 1 91 ? 18.595 0.160 -2.901 1.00 96.81 91 GLU A CA 1
ATOM 723 C C . GLU A 1 91 ? 17.744 1.437 -2.784 1.00 96.81 91 GLU A C 1
ATOM 725 O O . GLU A 1 91 ? 17.527 1.954 -1.684 1.00 96.81 91 GLU A O 1
ATOM 730 N N . LEU A 1 92 ? 17.182 1.922 -3.897 1.00 97.00 92 LEU A N 1
ATOM 731 C CA . LEU A 1 92 ? 16.301 3.095 -3.900 1.00 97.00 92 LEU A CA 1
ATOM 732 C C . LEU A 1 92 ? 15.050 2.879 -3.034 1.00 97.00 92 LEU A C 1
ATOM 734 O O . LEU A 1 92 ? 14.593 3.805 -2.352 1.00 97.00 92 LEU A O 1
ATOM 738 N N . LYS A 1 93 ? 14.493 1.665 -3.042 1.00 93.88 93 LYS A N 1
ATOM 739 C CA . LYS A 1 93 ? 13.354 1.269 -2.202 1.00 93.88 93 LYS A CA 1
ATOM 740 C C . LYS A 1 93 ? 13.728 1.319 -0.720 1.00 93.88 93 LYS A C 1
ATOM 742 O O . LYS A 1 93 ? 12.985 1.918 0.064 1.00 93.88 93 LYS A O 1
ATOM 747 N N . LYS A 1 94 ? 14.899 0.793 -0.348 1.00 95.81 94 LYS A N 1
ATOM 748 C CA . LYS A 1 94 ? 15.432 0.849 1.021 1.00 95.81 94 LYS A CA 1
ATOM 749 C C . LYS A 1 94 ? 15.669 2.288 1.485 1.00 95.81 94 LYS A C 1
ATOM 751 O O . LYS A 1 94 ? 15.133 2.687 2.517 1.00 95.81 94 LYS A O 1
ATOM 756 N N . GLN A 1 95 ? 16.351 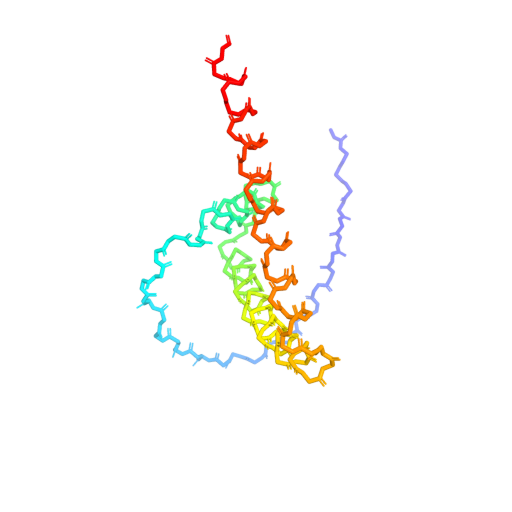3.107 0.683 1.00 96.50 95 GLN A N 1
ATOM 757 C CA . GLN A 1 95 ? 16.594 4.521 1.000 1.00 96.50 95 GLN A CA 1
ATOM 758 C C . GLN A 1 95 ? 15.286 5.303 1.201 1.00 96.50 95 GLN A C 1
ATOM 760 O O . GLN A 1 95 ? 15.179 6.162 2.081 1.00 96.50 95 GLN A O 1
ATOM 765 N N . ARG A 1 96 ? 14.258 5.025 0.386 1.00 95.50 96 ARG A N 1
ATOM 766 C CA . ARG A 1 96 ? 12.932 5.636 0.550 1.00 95.50 96 ARG A CA 1
ATOM 767 C C . ARG A 1 96 ? 12.289 5.220 1.871 1.00 95.50 96 ARG A C 1
ATOM 769 O O . ARG A 1 96 ? 11.696 6.070 2.537 1.00 95.50 96 ARG A O 1
ATOM 776 N N . HIS A 1 97 ? 12.408 3.948 2.244 1.00 93.88 97 HIS A N 1
ATOM 777 C CA . HIS A 1 97 ? 11.881 3.431 3.501 1.00 93.88 97 HIS A CA 1
ATOM 778 C C . HIS A 1 97 ? 12.563 4.076 4.715 1.00 93.88 97 HIS A C 1
ATOM 780 O O . HIS A 1 97 ? 11.874 4.583 5.595 1.00 93.88 97 HIS A O 1
ATOM 786 N N . GLU A 1 98 ? 13.892 4.169 4.718 1.00 95.75 98 GLU A N 1
ATOM 787 C CA . GLU A 1 98 ? 14.666 4.828 5.781 1.00 95.75 98 GLU A CA 1
ATOM 788 C C . GLU A 1 98 ? 14.298 6.311 5.927 1.00 95.75 98 GLU A C 1
ATOM 790 O O . GLU A 1 98 ? 14.027 6.793 7.028 1.00 95.75 98 GLU A O 1
ATOM 795 N N . LYS A 1 99 ? 14.196 7.045 4.808 1.00 96.12 99 LYS A N 1
ATOM 796 C CA . LYS A 1 99 ? 13.746 8.449 4.819 1.00 96.12 99 LYS A CA 1
ATOM 797 C C . LYS A 1 99 ? 12.342 8.594 5.400 1.00 96.12 99 LYS A C 1
ATOM 799 O O . LYS A 1 99 ? 12.068 9.558 6.116 1.00 96.12 99 LYS A O 1
ATOM 804 N N . TRP A 1 100 ? 11.443 7.667 5.078 1.00 94.62 100 TRP A N 1
ATOM 805 C CA . TRP A 1 100 ? 10.091 7.656 5.624 1.00 94.62 100 TRP A CA 1
ATOM 806 C C . TRP A 1 100 ? 10.094 7.381 7.133 1.00 94.62 100 TRP A C 1
ATOM 808 O O . TRP A 1 100 ? 9.454 8.129 7.874 1.00 94.62 100 TRP A O 1
ATOM 818 N N . GLN A 1 101 ? 10.864 6.391 7.597 1.00 94.12 101 GLN A N 1
ATOM 819 C CA . GLN A 1 101 ? 11.012 6.078 9.022 1.00 94.12 101 GLN A CA 1
ATOM 820 C C . GLN A 1 101 ? 11.564 7.273 9.806 1.00 94.12 101 GLN A C 1
ATOM 822 O O . GLN A 1 101 ? 10.968 7.674 10.805 1.00 94.12 101 GLN A O 1
ATOM 827 N N . LYS A 1 102 ? 12.629 7.910 9.303 1.00 95.06 102 LYS A N 1
ATOM 828 C CA . LYS A 1 102 ? 13.224 9.101 9.923 1.00 95.06 102 LYS A CA 1
ATOM 829 C C . LYS A 1 102 ? 12.204 10.229 10.082 1.00 95.06 102 LYS A C 1
ATOM 831 O O . LYS A 1 102 ? 12.050 10.778 11.167 1.00 95.06 102 LYS A O 1
ATOM 836 N N . ARG A 1 103 ? 11.441 10.536 9.025 1.00 94.25 103 ARG A N 1
ATOM 837 C CA . ARG A 1 103 ? 10.374 11.553 9.080 1.00 94.25 103 ARG A CA 1
ATOM 838 C C . ARG A 1 103 ? 9.280 11.203 10.087 1.00 94.25 103 ARG A C 1
ATOM 840 O O . ARG A 1 103 ? 8.714 12.100 10.708 1.00 94.25 103 ARG A O 1
ATOM 847 N N . HIS A 1 104 ? 8.936 9.924 10.221 1.00 90.75 104 HIS A N 1
ATOM 848 C CA . HIS A 1 104 ? 7.969 9.480 11.222 1.00 90.75 104 HIS A CA 1
ATOM 849 C C . HIS A 1 104 ? 8.498 9.648 12.645 1.00 90.75 104 HIS A C 1
ATOM 851 O O . HIS A 1 104 ? 7.743 10.093 13.507 1.00 90.75 104 HIS A O 1
ATOM 857 N N . GLN A 1 105 ? 9.773 9.342 12.876 1.00 91.50 105 GLN A N 1
ATOM 858 C CA . GLN A 1 105 ? 10.427 9.532 14.167 1.00 91.50 105 GLN A CA 1
ATOM 859 C C . GLN A 1 105 ? 10.498 11.018 14.543 1.00 91.50 105 GLN A C 1
ATOM 861 O O . GLN A 1 105 ? 9.979 11.400 15.584 1.00 91.50 105 GLN A O 1
ATOM 866 N N . GLU A 1 106 ? 10.963 11.881 13.633 1.00 92.81 106 GLU A N 1
ATOM 867 C CA . GLU A 1 106 ? 11.008 13.337 13.849 1.00 92.81 106 GLU A CA 1
ATOM 868 C C . GLU A 1 106 ? 9.636 13.933 14.204 1.00 92.81 106 GLU A C 1
ATOM 870 O O . GLU A 1 106 ? 9.536 14.852 15.016 1.00 92.81 106 GLU A O 1
ATOM 875 N N . LYS A 1 107 ? 8.555 13.436 13.586 1.00 91.31 107 LYS A N 1
ATOM 876 C CA . LYS A 1 107 ? 7.189 13.863 13.921 1.00 91.31 107 LYS A CA 1
ATOM 877 C C . LYS A 1 107 ? 6.775 13.422 15.322 1.00 91.31 107 LYS A C 1
ATOM 879 O O . LYS A 1 107 ? 6.161 14.221 16.023 1.00 91.31 107 LYS A O 1
ATOM 884 N N . LYS A 1 108 ? 7.097 12.184 15.715 1.00 90.06 108 LYS A N 1
ATOM 885 C CA . LYS A 1 108 ? 6.810 11.670 17.061 1.00 90.06 108 LYS A CA 1
ATOM 886 C C . LYS A 1 108 ? 7.542 12.489 18.124 1.00 90.06 108 LYS A C 1
ATOM 888 O O . LYS A 1 108 ? 6.903 12.944 19.068 1.00 90.06 108 LYS A O 1
ATOM 893 N N . ASP A 1 109 ? 8.826 12.760 17.907 1.00 89.62 109 ASP A N 1
ATOM 894 C CA . ASP A 1 109 ? 9.659 13.534 18.832 1.00 89.62 109 ASP A CA 1
ATOM 895 C C . ASP A 1 109 ? 9.139 14.970 18.998 1.00 89.62 109 ASP A C 1
ATOM 897 O O . ASP A 1 109 ? 9.097 15.497 20.106 1.00 89.62 109 ASP A O 1
ATOM 901 N N . LYS A 1 110 ? 8.669 15.595 17.909 1.00 88.56 110 LYS A N 1
ATOM 902 C CA . LYS A 1 110 ? 8.030 16.922 17.956 1.00 88.56 110 LYS A CA 1
ATOM 903 C C . LYS A 1 110 ? 6.683 16.927 18.671 1.00 88.56 110 LYS A C 1
ATOM 905 O O . LYS A 1 110 ? 6.353 17.932 19.279 1.00 88.56 110 LYS A O 1
ATOM 910 N N . SER A 1 111 ? 5.894 15.857 18.566 1.00 84.06 111 SER A N 1
ATOM 911 C CA . SER A 1 111 ? 4.594 15.761 19.250 1.00 84.06 111 SER A CA 1
ATOM 912 C C . SER A 1 111 ? 4.699 15.427 20.740 1.00 84.06 111 SER A C 1
ATOM 914 O O . SER A 1 111 ? 3.712 15.555 21.453 1.00 84.06 111 SER A O 1
ATOM 916 N N . ALA A 1 112 ? 5.869 14.972 21.197 1.00 77.62 112 ALA A N 1
ATOM 917 C CA . ALA A 1 112 ? 6.132 14.612 22.589 1.00 77.62 112 ALA A CA 1
ATOM 918 C C . ALA A 1 112 ? 6.702 15.774 23.428 1.00 77.62 112 ALA A C 1
ATOM 920 O O . ALA A 1 112 ? 7.005 15.578 24.605 1.00 77.62 112 ALA A O 1
ATOM 921 N N . LYS A 1 113 ? 6.878 16.956 22.828 1.00 60.09 113 LYS A N 1
ATOM 922 C CA . LYS A 1 113 ? 7.434 18.164 23.443 1.00 60.09 113 LYS A CA 1
ATOM 923 C C . LYS A 1 113 ? 6.394 19.275 23.453 1.00 60.09 113 LYS A C 1
ATOM 925 O O . LYS A 1 113 ? 6.394 20.040 24.439 1.00 60.09 113 LYS A O 1
#

Secondary structure (DSSP, 8-state):
---------------------------TTS-TTTHHHHHHHHHHHT--HHHHHHHHHHHHHHHHHHHHHHHHHHHHHHHHS-HHHHHHHHHHHHHHHHHHHHHHHHHHHHHT-

Sequence (113 aa):
MNKKIITIALALALPFAVFAFPGGQDGDHIQGHKGDRVERLTKELNLTPEQTSQLTQVFQEEQAKREAIRKETDQRLQTVLTPEQMTKFEELKKQRHEKWQKRHQEKKDKSAK

Organism: NCBI:txid980561

Mean predicted aligned error: 12.8 Å

Radius of gyration: 21.14 Å; Cα contacts (8 Å, |Δi|>4): 14; chains: 1; bounding box: 54×42×41 Å

=== Feature glossary ===
A reading guide for the features in this record.

Start from the sequence.

  · Sequence gives the chain of amino acids in standard one-letter code (A=alanine, C=cysteine, …, Y=tyrosine), read N→C. It is the only feature that is directly encoded by the gene; all structural features are derived from the folded form of this sequence.

Fold it, and you get atomic coordinates and the backbone conformation that goes with them.

  · Structure coordinates are given as an mmCIF _atom_site loop: one row per atom with element, residue name, chain id, sequence number, and x/y/z position in Å. Only the four main-chain atoms per residue are included here; side chains are omitted to keep the record compact.

  · Backbone dihedral angles. Every residue except chain termini has a φ (preceding-C → N → Cα → C) and a ψ (N → Cα → C → next-N). They are reported in degrees following the IUPAC sign convention. Secondary structure is essentially a statement about which (φ, ψ) basin each residue occupies.

  · Eight-state secondary structure (DSSP): H is the canonical α-helix, G the tighter 3₁₀-helix, I the wider π-helix; E/B are β-structure, T and S are turns and bends, and '-' is everything else. DSSP derives these from the pattern of main-chain N–H···O=C hydrogen bonds, not from the sequence.

  · SS3 is a coarse helix/strand/coil call (letters a/b/c) made by the P-SEA algorithm from inter-Cα distances and dihedrals. It is less detailed than DSSP but needs only Cα positions.

Summarize the fold with a handful of shape descriptors and a per-residue structural alphabet.

  · Radius 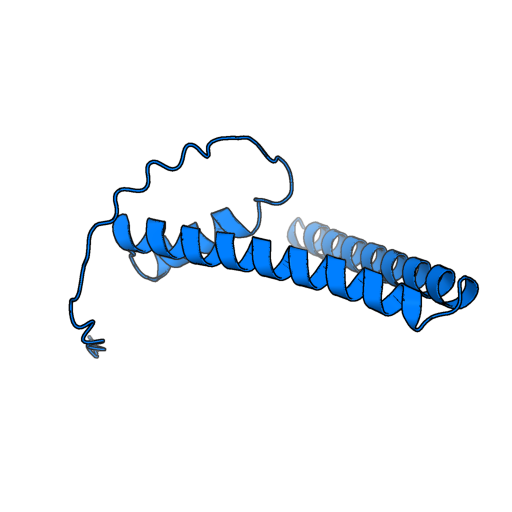of gyration (Rg) is the root-mean-square distance of Cα atoms from their centroid — a single number for overall size and compactness. A globular domain of N residues has Rg ≈ 2.2·N^0.38 Å; an extended or disordered chain has a much larger Rg. The Cα contact count is the number of residue pairs whose Cα atoms are within 8 Å and are more than four positions apart in sequence — a standard proxy for tertiary packing density. The bounding box is the smallest axis-aligned box enclosing all Cα atoms.

  · 3Di is Foldseek's structural alphabet. Each residue is assigned one of twenty discrete states based on how its Cα sits relative to its spatial (not sequential) neighbors. Aligning 3Di strings finds structural homologs roughly as well as full 3D superposition, but orders of magnitude faster.

  · Solvent-accessible surface area (SASA) is the area in Å² traced out by the centre of a 1.4 Å probe sphere (a water molecule) rolled over the protein's van der Waals surface (Shrake–Rupley / Lee–Richards construction). Buried residues have near-zero SASA; fully exposed residues can exceed 200 Å². The total S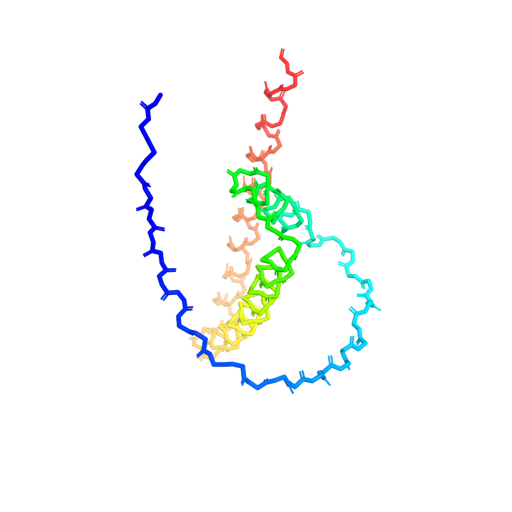ASA scales roughly with the number of surface residues.

Ask how reliable the model is.

  · For AlphaFold models, the B-factor field carries pLDDT — the model's own estimate of local accuracy on a 0–100 scale. Regions with pLDDT<50 should be treated as essentially unmodeled; they often correspond to intrinsically disordered segments.

  · For experimental (PDB) structures, the B-factor (temperature factor) quantifies the positional spread of each atom in the crystal — a combination of thermal vibration and static disorder — in units of Å². High B-factors mark flexible loops or poorly resolved regions; low B-factors mark the rigid, well-ordered core.

  · Predicted Aligned Error (PAE) is an AlphaFold confidence matrix: entry (i, j) is the expected error in the position of residue j, in ångströms, when the prediction is superimposed on the true structure at residue i. Low PAE within a block of residues means that block is internally rigid and well-predicted; high PAE between two blocks means their relative placement is uncertain even if each block individually is confident.

Place it in context: what it resembles, what it is annotated as, and how it looks.

  · Structural nearest neighbors (via Foldseek easy-search vs the PDB). Reported per hit: target PDB id, E-value, and alignment TM-score. A TM-score above ~0.5 is the conventional threshold for 'same fold'.

  · Functional annotations link the protein to curated databases. InterPro entries identify conserved domains and families by matching the sequence against member-database signatures (Pfam, PROSITE, CDD, …). Gene Ontology (GO) terms describe molecular function, biological process, and cellular component in a controlled vocabulary. CATH places the structure in a hierarchical fold classification (Class/Architecture/Topology/Homologous-superfamily). The organism is the source species.

  · The contact map is a binary N×N matrix image: pixel (i, j) is dark where Cα_i and Cα_j are within 8 Å and |i−j|>4. Because the |i−j|>4 filter removes local helical contacts, off-diagonal stripes parallel to the main diagonal indicate parallel β-sheets; stripes perpendicular to it indicate antiparallel β-sheets. The Ramachandran plot scatters every residue's (φ, ψ) pair against the sterically allowed regions. The PAE heatmap renders the predicted-aligned-error matrix.

  · Six rendered views show the 3D structure from the faces of a cube — i.e. along ±x, ±y, ±z. Rendering representation is drawn randomly per protein from cartoon (secondary-structure ribbons), sticks (backbone bonds), or molecular surface; coloring is either N→C rainbow (blue at the N-terminus through red at the C-terminus) or one color per chain.